Protein AF-A0A9D7W4G8-F1 (afdb_monomer)

Mean predicted aligned error: 14.19 Å

Radius of gyration: 20.2 Å; Cα contacts (8 Å, |Δi|>4): 17; chains: 1; bounding box: 48×46×24 Å

Structure (mmCIF, N/CA/C/O backbone):
data_AF-A0A9D7W4G8-F1
#
_entry.id   AF-A0A9D7W4G8-F1
#
loop_
_atom_site.group_PDB
_atom_site.id
_atom_site.type_symbol
_atom_site.label_atom_id
_atom_site.label_alt_id
_atom_site.label_comp_id
_atom_site.label_asym_id
_atom_site.label_entity_id
_atom_site.label_seq_id
_atom_site.pdbx_PDB_ins_code
_atom_site.Cartn_x
_atom_site.Cartn_y
_atom_site.Cartn_z
_atom_site.occupancy
_atom_site.B_iso_or_equiv
_atom_site.auth_seq_id
_atom_site.auth_comp_id
_atom_site.auth_asym_id
_atom_site.auth_atom_id
_atom_site.pdbx_PDB_model_num
ATOM 1 N N . MET A 1 1 ? 33.666 -44.152 2.113 1.00 52.03 1 MET A N 1
ATOM 2 C CA . MET A 1 1 ? 32.737 -43.111 1.638 1.00 52.03 1 MET A CA 1
ATOM 3 C C . MET A 1 1 ? 33.528 -42.207 0.714 1.00 52.03 1 MET A C 1
ATOM 5 O O . MET A 1 1 ? 34.582 -41.744 1.127 1.00 52.03 1 MET A O 1
ATOM 9 N N . ASP A 1 2 ? 33.097 -42.095 -0.536 1.00 53.47 2 ASP A N 1
ATOM 10 C CA . ASP A 1 2 ? 33.797 -41.395 -1.620 1.00 53.47 2 ASP A CA 1
ATOM 11 C C . ASP A 1 2 ? 33.906 -39.874 -1.344 1.00 53.47 2 ASP A C 1
ATOM 13 O O . ASP A 1 2 ? 32.881 -39.260 -1.034 1.00 53.47 2 ASP A O 1
ATOM 17 N N . PRO A 1 3 ? 35.103 -39.252 -1.385 1.00 62.31 3 PRO A N 1
ATOM 18 C CA . PRO A 1 3 ? 35.251 -37.800 -1.356 1.00 62.31 3 PRO A CA 1
ATOM 19 C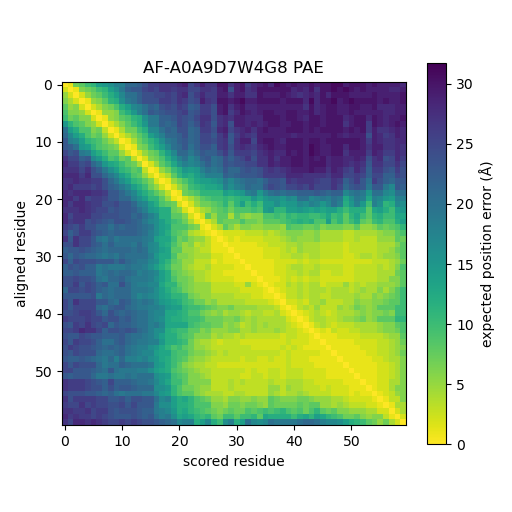 C . PRO A 1 3 ? 34.925 -37.220 -2.740 1.00 62.31 3 PRO A C 1
ATOM 21 O O . PRO A 1 3 ? 35.729 -37.315 -3.666 1.00 62.31 3 PRO A O 1
ATOM 24 N N . GLY A 1 4 ? 33.744 -36.611 -2.864 1.00 60.28 4 GLY A N 1
ATOM 25 C CA . GLY A 1 4 ? 33.294 -35.971 -4.101 1.00 60.28 4 GLY A CA 1
ATOM 26 C C . GLY A 1 4 ? 34.172 -34.778 -4.530 1.00 60.28 4 GLY A C 1
ATOM 27 O O . GLY A 1 4 ? 34.733 -34.086 -3.674 1.00 60.28 4 GLY A O 1
ATOM 28 N N . PRO A 1 5 ? 34.296 -34.518 -5.846 1.00 68.62 5 PRO A N 1
ATOM 29 C CA . PRO A 1 5 ? 35.084 -33.421 -6.390 1.00 68.62 5 PRO A CA 1
ATOM 30 C C . PRO A 1 5 ? 34.348 -32.085 -6.242 1.00 68.62 5 PRO A C 1
ATOM 32 O O . PRO A 1 5 ? 33.122 -32.017 -6.285 1.00 68.62 5 PRO A O 1
ATOM 35 N N . GLY A 1 6 ? 35.131 -31.026 -6.046 1.00 61.81 6 GLY A N 1
ATOM 36 C CA . GLY A 1 6 ? 34.643 -29.691 -5.740 1.00 61.81 6 GLY A CA 1
ATOM 37 C C . GLY A 1 6 ? 33.953 -28.964 -6.890 1.00 61.81 6 GLY A C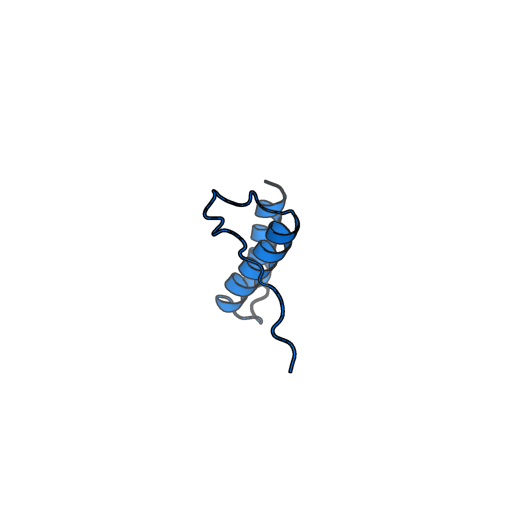 1
ATOM 38 O O . GLY A 1 6 ? 34.204 -29.207 -8.068 1.00 61.81 6 GLY A O 1
ATOM 39 N N . ASN A 1 7 ? 33.177 -27.965 -6.493 1.00 66.31 7 ASN A N 1
ATOM 40 C CA . ASN A 1 7 ? 32.750 -26.861 -7.333 1.00 66.31 7 ASN A CA 1
ATOM 41 C C . ASN A 1 7 ? 33.061 -25.565 -6.577 1.00 66.31 7 ASN A C 1
ATOM 43 O O . ASN A 1 7 ? 32.401 -25.187 -5.612 1.00 66.31 7 ASN A O 1
ATOM 47 N N . ASN A 1 8 ? 34.152 -24.929 -6.995 1.00 67.56 8 ASN A N 1
ATOM 48 C CA . ASN A 1 8 ? 34.469 -23.543 -6.698 1.00 67.56 8 ASN A CA 1
ATOM 49 C C . ASN A 1 8 ? 33.703 -22.707 -7.724 1.00 67.56 8 ASN A C 1
ATOM 51 O O . ASN A 1 8 ? 34.159 -22.548 -8.852 1.00 67.56 8 ASN A O 1
ATOM 55 N N . GLU A 1 9 ? 32.535 -22.200 -7.340 1.00 60.66 9 GLU A N 1
ATOM 56 C CA . GLU A 1 9 ? 31.852 -21.175 -8.127 1.00 60.66 9 GLU A CA 1
ATOM 57 C C . GLU A 1 9 ? 32.193 -19.789 -7.561 1.00 60.66 9 GLU A C 1
ATOM 59 O O . GLU A 1 9 ? 32.246 -19.609 -6.338 1.00 60.66 9 GLU A O 1
ATOM 64 N N . PRO A 1 10 ? 32.529 -18.823 -8.431 1.00 60.03 10 PRO A N 1
ATOM 65 C CA . PRO A 1 10 ? 33.057 -17.535 -8.025 1.00 60.03 10 PRO A CA 1
ATOM 66 C C . PRO A 1 10 ? 31.969 -16.681 -7.375 1.00 60.03 10 PRO A C 1
ATOM 68 O O . PRO A 1 10 ? 30.827 -16.634 -7.826 1.00 60.03 10 PRO A O 1
ATOM 71 N N . VAL A 1 11 ? 32.374 -15.938 -6.344 1.00 64.81 11 VAL A N 1
ATOM 72 C CA . VAL A 1 11 ? 31.689 -14.734 -5.867 1.00 64.81 11 VAL A CA 1
ATOM 73 C C . VAL A 1 11 ? 31.394 -13.830 -7.068 1.00 64.81 11 VAL A C 1
ATOM 75 O O . VAL A 1 11 ? 32.284 -13.191 -7.626 1.00 64.81 11 VAL A O 1
ATOM 78 N N . GLY A 1 12 ? 30.127 -13.806 -7.472 1.00 53.25 12 GLY A N 1
ATOM 79 C CA . GLY A 1 12 ? 29.566 -12.872 -8.437 1.00 53.25 12 GLY A CA 1
ATOM 80 C C . GLY A 1 12 ? 28.990 -11.661 -7.717 1.00 53.25 12 GLY A C 1
ATOM 81 O O . GLY A 1 12 ? 27.782 -11.469 -7.690 1.00 53.25 12 GLY A O 1
ATOM 82 N N . GLY A 1 13 ? 29.853 -10.844 -7.111 1.00 64.38 13 GLY A N 1
ATOM 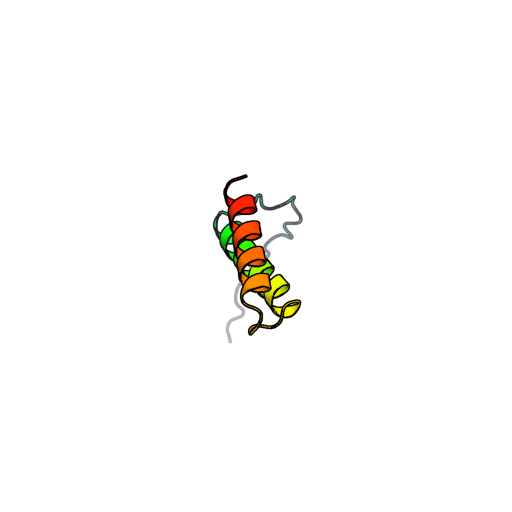83 C CA . GLY A 1 13 ? 29.515 -9.446 -6.876 1.00 64.38 13 GLY A CA 1
ATOM 84 C C . GLY A 1 13 ? 29.525 -8.743 -8.228 1.00 64.38 13 GLY A C 1
ATOM 85 O O . GLY A 1 13 ? 30.592 -8.449 -8.760 1.00 64.38 13 GLY A O 1
ATOM 86 N N . SER A 1 14 ? 28.361 -8.542 -8.834 1.00 51.28 14 SER A N 1
ATOM 87 C CA . SER A 1 14 ? 28.207 -7.756 -10.058 1.00 51.28 14 SER A CA 1
ATOM 88 C C . SER A 1 14 ? 26.794 -7.191 -10.106 1.00 51.28 14 SER A C 1
ATOM 90 O O . SER A 1 14 ? 25.829 -7.937 -10.188 1.00 51.28 14 SER A O 1
ATOM 92 N N . SER A 1 15 ? 26.731 -5.866 -9.977 1.00 54.66 15 SER A N 1
ATOM 93 C CA . SER A 1 15 ? 25.764 -4.943 -10.572 1.00 54.66 15 SER A CA 1
ATOM 94 C C . SER A 1 15 ? 24.367 -5.495 -10.869 1.00 54.66 15 SER A C 1
ATOM 96 O O . SER A 1 15 ? 24.202 -6.214 -11.845 1.00 54.66 15 SER A O 1
ATOM 98 N N . ALA A 1 16 ? 23.399 -5.074 -10.045 1.00 58.47 16 ALA A N 1
ATOM 99 C CA . ALA A 1 16 ? 21.956 -5.024 -10.300 1.00 58.47 16 ALA A CA 1
ATOM 100 C C . ALA A 1 16 ? 21.426 -6.009 -11.367 1.00 58.47 16 ALA A C 1
ATOM 102 O O . ALA A 1 16 ? 21.556 -5.722 -12.563 1.00 58.47 16 ALA A O 1
ATOM 103 N N . PRO A 1 17 ? 20.759 -7.115 -10.980 1.00 52.47 17 PRO A N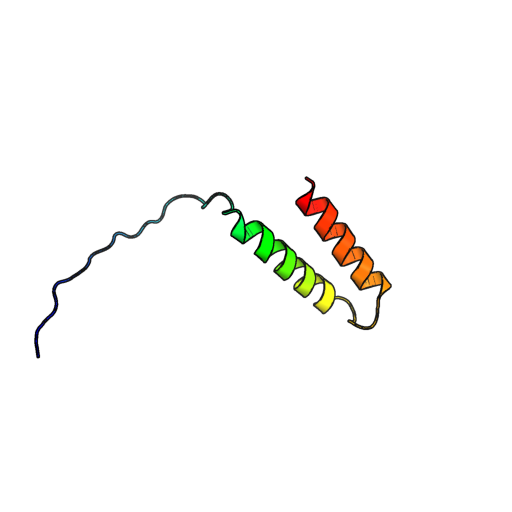 1
ATOM 104 C CA . PRO A 1 17 ? 19.833 -7.742 -11.910 1.00 52.47 17 PRO A CA 1
ATOM 105 C C . PRO A 1 17 ? 18.808 -6.665 -12.293 1.00 52.47 17 PRO A C 1
ATOM 107 O O . PRO A 1 17 ? 18.127 -6.111 -11.434 1.00 52.47 17 PRO A O 1
ATOM 110 N N . GLY A 1 18 ? 18.772 -6.271 -13.569 1.00 61.03 18 GLY A N 1
ATOM 111 C CA . GLY A 1 18 ? 17.611 -5.542 -14.078 1.00 61.03 18 GLY A CA 1
ATOM 112 C C . GLY A 1 18 ? 16.381 -6.417 -13.834 1.00 61.03 18 GLY A C 1
ATOM 113 O O . GLY A 1 18 ? 16.528 -7.636 -13.979 1.00 61.03 18 GLY A O 1
ATOM 114 N N . PRO A 1 19 ? 15.229 -5.834 -13.447 1.00 55.56 19 PRO A N 1
ATOM 115 C CA . PRO A 1 19 ? 14.112 -6.586 -12.904 1.00 55.56 19 PRO A CA 1
ATOM 116 C C . PRO A 1 19 ? 13.754 -7.708 -13.868 1.00 55.56 19 PRO A C 1
ATOM 118 O O . PRO A 1 19 ? 13.314 -7.474 -14.999 1.00 55.56 19 PRO A O 1
ATOM 121 N N . ALA A 1 20 ? 14.009 -8.948 -13.457 1.00 55.59 20 ALA A N 1
ATOM 122 C CA . ALA A 1 20 ? 13.469 -10.089 -14.164 1.00 55.59 20 ALA A CA 1
ATOM 123 C C . ALA A 1 20 ? 11.942 -9.901 -14.172 1.00 55.59 20 ALA A C 1
ATOM 125 O O . ALA A 1 20 ? 11.389 -9.449 -13.174 1.00 55.59 20 ALA A O 1
ATOM 126 N N . PRO A 1 21 ? 11.210 -10.253 -15.239 1.00 57.31 21 PRO A N 1
ATOM 127 C CA . PRO A 1 21 ? 9.762 -10.020 -15.305 1.00 57.31 21 PRO A CA 1
ATOM 128 C C . PRO A 1 21 ? 8.984 -10.683 -14.152 1.00 57.31 21 PRO A C 1
ATOM 130 O O . PRO A 1 21 ? 7.866 -10.284 -13.850 1.00 57.31 21 PRO A O 1
ATOM 133 N N . HIS A 1 22 ? 9.587 -11.672 -13.480 1.00 55.28 22 HIS A N 1
ATOM 134 C CA . HIS A 1 22 ? 9.041 -12.278 -12.267 1.00 55.28 22 HIS A CA 1
ATOM 135 C C . HIS A 1 22 ? 9.161 -11.379 -11.019 1.00 55.28 22 HIS A C 1
ATOM 137 O O . HIS A 1 22 ? 8.326 -11.483 -10.127 1.00 55.28 22 HIS A O 1
ATOM 143 N N . GLU A 1 23 ? 10.162 -10.498 -10.955 1.00 59.78 23 GLU A N 1
ATOM 144 C CA . GLU A 1 23 ? 10.363 -9.566 -9.841 1.00 59.78 23 GLU A CA 1
ATOM 145 C C . GLU A 1 23 ? 9.254 -8.514 -9.832 1.00 59.78 23 GLU A C 1
ATOM 147 O O . GLU A 1 23 ? 8.681 -8.284 -8.780 1.00 59.78 23 GLU A O 1
ATOM 152 N N . GLN A 1 24 ? 8.826 -8.011 -10.998 1.00 63.38 24 GLN A N 1
ATOM 153 C CA . GLN A 1 24 ? 7.696 -7.070 -11.096 1.00 63.38 24 GLN A CA 1
ATOM 154 C C . GLN A 1 24 ? 6.392 -7.667 -10.538 1.00 63.38 24 GLN A C 1
ATOM 156 O O . GLN A 1 24 ? 5.686 -7.030 -9.761 1.00 63.38 24 GLN A O 1
ATOM 161 N N . THR A 1 25 ? 6.093 -8.931 -10.868 1.00 70.44 25 THR A N 1
ATOM 162 C CA . THR A 1 25 ? 4.882 -9.601 -10.362 1.00 70.44 25 THR A CA 1
ATOM 163 C C . THR A 1 25 ? 4.929 -9.892 -8.863 1.00 70.44 25 THR A C 1
ATOM 165 O O . THR A 1 25 ? 3.882 -9.954 -8.223 1.00 70.44 25 THR A O 1
ATOM 168 N N . TRP A 1 26 ? 6.123 -10.093 -8.299 1.00 82.94 26 TRP A N 1
ATOM 169 C CA . TRP A 1 26 ? 6.288 -10.332 -6.865 1.00 82.94 26 TRP A CA 1
ATOM 170 C C . TRP A 1 26 ? 6.303 -9.031 -6.061 1.00 82.94 26 TRP A C 1
ATOM 172 O O . TRP A 1 26 ? 5.689 -8.990 -4.999 1.00 82.94 26 TRP A O 1
ATOM 182 N N . ASP A 1 27 ? 6.912 -7.973 -6.594 1.00 81.94 27 ASP A N 1
ATOM 183 C CA . ASP A 1 27 ? 7.007 -6.654 -5.960 1.00 81.94 27 ASP A CA 1
ATOM 184 C C . ASP A 1 27 ? 5.629 -5.987 -5.832 1.00 81.94 27 ASP A C 1
ATOM 186 O O . ASP A 1 27 ? 5.274 -5.456 -4.778 1.00 81.94 27 ASP A O 1
ATOM 190 N N . ALA A 1 28 ? 4.781 -6.139 -6.856 1.00 85.94 28 ALA A N 1
ATOM 191 C CA . ALA A 1 28 ? 3.385 -5.721 -6.800 1.00 85.94 28 ALA A CA 1
ATOM 192 C C . ALA A 1 28 ? 2.650 -6.402 -5.629 1.00 85.94 28 ALA A C 1
ATOM 194 O O . ALA A 1 28 ? 2.044 -5.744 -4.783 1.00 85.94 28 ALA A O 1
ATOM 195 N N . VAL A 1 29 ? 2.746 -7.731 -5.525 1.00 88.50 29 VAL A N 1
ATOM 196 C CA . VAL A 1 29 ? 2.087 -8.498 -4.457 1.00 88.50 29 VAL A CA 1
ATOM 197 C C . VAL A 1 29 ? 2.630 -8.116 -3.078 1.00 88.50 29 VAL A C 1
ATOM 199 O O . VAL A 1 29 ? 1.846 -7.948 -2.143 1.00 88.50 29 VAL A O 1
ATOM 202 N N . GLU A 1 30 ? 3.942 -7.944 -2.943 1.00 87.88 30 GLU A N 1
ATOM 203 C CA . GLU A 1 30 ? 4.580 -7.516 -1.698 1.00 87.88 30 GLU A CA 1
ATOM 204 C C . GLU A 1 30 ? 4.103 -6.123 -1.269 1.00 87.88 30 GLU A C 1
ATOM 206 O O . GLU A 1 30 ? 3.666 -5.946 -0.130 1.00 87.88 30 GLU A O 1
ATOM 211 N N . THR A 1 31 ? 4.050 -5.172 -2.201 1.00 87.19 31 THR A N 1
ATOM 212 C CA . THR A 1 31 ? 3.505 -3.828 -1.974 1.00 87.19 31 THR A CA 1
ATOM 213 C C . THR A 1 31 ? 2.022 -3.866 -1.586 1.00 87.19 31 THR A C 1
ATOM 215 O O . THR A 1 31 ? 1.608 -3.175 -0.653 1.00 87.19 31 THR A O 1
ATOM 218 N N . TYR A 1 32 ? 1.214 -4.718 -2.224 1.00 88.44 32 TYR A N 1
ATOM 219 C CA . TYR A 1 32 ? -0.201 -4.892 -1.883 1.00 88.44 32 TYR A CA 1
ATOM 220 C C . TYR A 1 32 ? -0.379 -5.442 -0.463 1.00 88.44 32 TYR A C 1
ATOM 222 O O . TYR A 1 32 ? -1.170 -4.905 0.313 1.00 88.44 32 TYR A O 1
ATOM 230 N N . PHE A 1 33 ? 0.393 -6.464 -0.079 1.00 88.00 33 PHE A N 1
ATOM 231 C CA . PHE A 1 33 ? 0.370 -6.997 1.285 1.00 88.00 33 PHE A CA 1
ATOM 232 C C . PHE A 1 33 ? 0.857 -5.970 2.310 1.00 88.00 33 PHE A C 1
ATOM 234 O O . PHE A 1 33 ? 0.233 -5.830 3.362 1.00 88.00 33 PHE A O 1
ATOM 241 N N . GLN A 1 34 ? 1.908 -5.208 2.004 1.00 88.94 34 GLN A N 1
ATOM 242 C CA . GLN A 1 34 ? 2.393 -4.116 2.849 1.00 88.94 34 GLN A CA 1
ATOM 243 C C . GLN A 1 34 ? 1.290 -3.065 3.066 1.00 88.94 34 GLN A C 1
ATOM 245 O O . GLN A 1 34 ? 1.014 -2.703 4.211 1.00 88.94 34 GLN A O 1
ATOM 250 N N . CYS A 1 35 ? 0.603 -2.649 2.000 1.00 90.88 35 CYS A N 1
ATOM 251 C CA . CYS A 1 35 ? -0.481 -1.666 2.042 1.00 90.88 35 CYS A CA 1
ATOM 252 C C . CYS A 1 35 ? -1.697 -2.178 2.833 1.00 90.88 35 CYS A C 1
ATOM 254 O O . CYS A 1 35 ? -2.200 -1.499 3.730 1.00 90.88 35 CYS A O 1
ATOM 256 N N . ILE A 1 36 ? -2.104 -3.431 2.609 1.00 8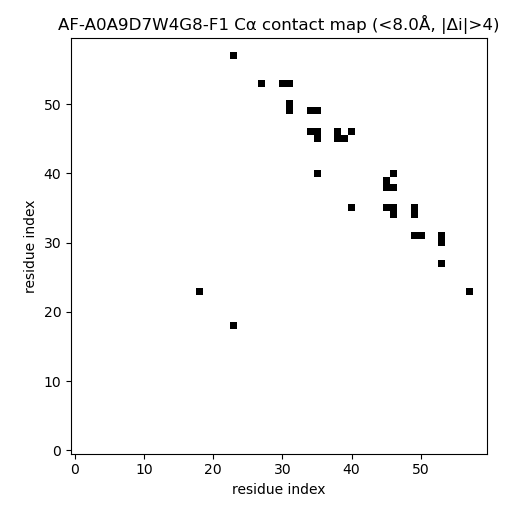8.50 36 ILE A N 1
ATOM 257 C CA . ILE A 1 36 ? -3.174 -4.066 3.383 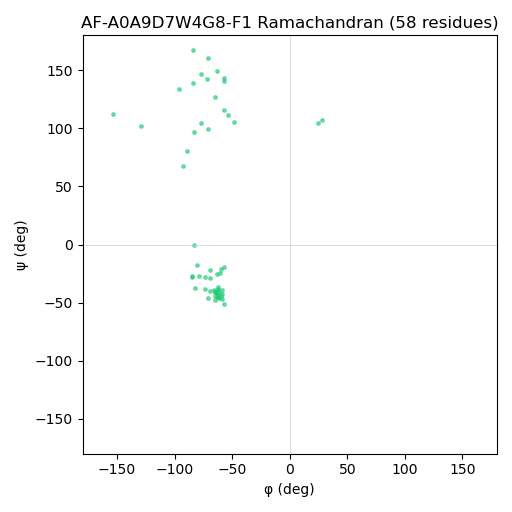1.00 88.50 36 ILE A CA 1
ATOM 258 C C . ILE A 1 36 ? -2.810 -4.185 4.859 1.00 88.50 36 ILE A C 1
ATOM 260 O O . ILE A 1 36 ? -3.690 -4.014 5.686 1.00 88.50 36 ILE A O 1
ATOM 264 N N . THR A 1 37 ? -1.557 -4.479 5.223 1.00 86.88 37 THR A N 1
ATOM 265 C CA . THR A 1 37 ? -1.169 -4.567 6.646 1.00 86.88 37 THR A CA 1
ATOM 266 C C . THR A 1 37 ? -1.184 -3.219 7.362 1.00 86.88 37 THR A C 1
ATOM 268 O O . THR A 1 37 ? -1.297 -3.181 8.587 1.00 86.88 37 THR A O 1
ATOM 271 N N . THR A 1 38 ? -1.080 -2.118 6.616 1.00 88.31 38 THR A N 1
ATOM 272 C CA . THR A 1 38 ? -1.287 -0.761 7.134 1.00 88.31 38 THR A CA 1
ATOM 273 C C . THR A 1 38 ? -2.758 -0.341 7.142 1.00 88.31 38 THR A C 1
ATOM 275 O O . THR A 1 38 ? -3.152 0.458 7.990 1.00 88.31 38 THR A O 1
ATOM 278 N N . CYS A 1 39 ? -3.570 -0.905 6.249 1.00 86.25 39 CYS A N 1
ATOM 279 C CA . CYS A 1 39 ? -5.026 -0.794 6.251 1.00 86.25 39 CYS A CA 1
ATOM 280 C C . CYS A 1 39 ? -5.662 -1.837 7.198 1.00 86.25 39 CYS A C 1
ATOM 282 O O . CYS A 1 39 ? -5.027 -2.783 7.653 1.00 86.25 39 CYS A O 1
ATOM 284 N N . SER A 1 40 ? -6.950 -1.704 7.518 1.00 83.06 40 SER A N 1
ATOM 285 C CA . SER A 1 40 ? -7.714 -2.870 7.987 1.00 83.06 40 SER A CA 1
ATOM 286 C C . SER A 1 40 ? -8.210 -3.648 6.776 1.00 83.06 40 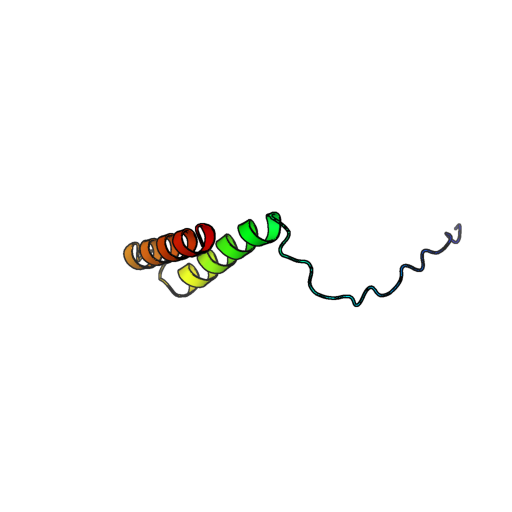SER A C 1
ATOM 288 O O . SER A 1 40 ? -8.698 -3.044 5.829 1.00 83.06 40 SER A O 1
ATOM 290 N N . LEU A 1 41 ? -8.148 -4.983 6.823 1.00 84.81 41 LEU A N 1
ATOM 291 C CA . LEU A 1 41 ? -8.706 -5.842 5.766 1.00 84.81 41 LEU A CA 1
ATOM 292 C C . LEU A 1 41 ? -10.224 -5.648 5.560 1.00 84.81 41 LEU A C 1
ATOM 294 O O . LEU A 1 41 ? -10.753 -5.985 4.506 1.00 84.81 41 LEU A O 1
ATOM 298 N N . ASP A 1 42 ? -10.907 -5.113 6.574 1.00 88.50 42 ASP A N 1
ATOM 299 C CA . ASP A 1 42 ? -12.324 -4.731 6.541 1.00 88.50 42 ASP A CA 1
ATOM 300 C C . ASP A 1 42 ? -12.570 -3.363 5.879 1.00 88.50 42 ASP A C 1
ATOM 302 O O . ASP A 1 42 ? -13.698 -3.052 5.494 1.00 88.50 42 ASP A O 1
ATOM 306 N N . ASP A 1 43 ? -11.533 -2.535 5.737 1.00 89.88 43 ASP A N 1
ATOM 307 C CA . ASP A 1 43 ? -11.640 -1.190 5.181 1.00 89.88 43 ASP A CA 1
ATOM 308 C C . ASP A 1 43 ? -11.467 -1.241 3.658 1.00 89.88 43 ASP A C 1
ATOM 310 O O . ASP A 1 43 ? -10.386 -1.042 3.099 1.00 89.88 43 ASP A O 1
ATOM 314 N N . GLY A 1 44 ? -12.560 -1.604 2.982 1.00 86.81 44 GLY A N 1
ATOM 315 C CA . GLY A 1 44 ? -12.579 -1.831 1.537 1.00 86.81 44 GLY A CA 1
ATOM 316 C C . GLY A 1 44 ? -12.189 -0.606 0.704 1.00 86.81 44 GLY A C 1
ATOM 317 O O . GLY A 1 44 ? -11.701 -0.773 -0.412 1.00 86.81 44 GLY A O 1
ATOM 318 N N . GLU A 1 45 ? -12.349 0.609 1.236 1.00 92.25 45 GLU A N 1
ATOM 319 C CA . GLU A 1 45 ? -11.908 1.836 0.562 1.00 92.25 45 GLU A CA 1
ATOM 320 C C . GLU A 1 45 ? -10.377 1.930 0.552 1.00 92.25 45 GLU A C 1
ATOM 322 O O . GLU A 1 45 ? -9.783 2.088 -0.513 1.00 92.25 45 GLU A O 1
ATOM 327 N N . CYS A 1 46 ? -9.740 1.663 1.698 1.00 91.50 46 CYS A N 1
ATOM 328 C CA . CYS A 1 46 ? -8.282 1.589 1.835 1.00 91.50 46 CYS A CA 1
ATOM 329 C C . CYS A 1 46 ? -7.674 0.517 0.908 1.00 91.50 46 CYS A C 1
ATOM 331 O O . CYS A 1 46 ? -6.687 0.763 0.219 1.00 91.50 46 CYS A O 1
ATOM 333 N N . ILE A 1 47 ? -8.302 -0.665 0.816 1.00 90.94 47 ILE A N 1
ATOM 334 C CA . ILE A 1 47 ? -7.849 -1.732 -0.095 1.00 90.94 47 ILE A CA 1
ATOM 335 C C . ILE A 1 47 ? -7.976 -1.320 -1.564 1.00 90.94 47 ILE A C 1
ATOM 337 O O . ILE A 1 47 ? -7.090 -1.629 -2.360 1.00 90.94 47 ILE A O 1
ATOM 341 N N . THR A 1 48 ? -9.061 -0.642 -1.940 1.00 90.62 48 THR A N 1
ATOM 342 C CA . THR A 1 48 ? -9.282 -0.220 -3.332 1.00 90.62 48 THR A CA 1
ATOM 343 C C . THR A 1 48 ? -8.186 0.748 -3.777 1.00 90.62 48 THR A C 1
ATOM 345 O O . THR A 1 48 ? -7.596 0.553 -4.838 1.00 90.62 48 THR A O 1
ATOM 348 N N . GLU A 1 49 ? -7.826 1.703 -2.919 1.00 90.50 49 GLU A N 1
ATOM 349 C CA . GLU A 1 49 ? -6.735 2.654 -3.160 1.00 90.50 49 GLU A CA 1
ATOM 350 C C . GLU A 1 49 ? -5.368 1.954 -3.291 1.00 90.50 49 GLU A C 1
ATOM 352 O O . GLU A 1 49 ? -4.547 2.340 -4.126 1.00 90.50 49 GLU A O 1
ATOM 357 N N . CYS A 1 50 ? -5.120 0.889 -2.514 1.00 91.88 50 CYS A N 1
ATOM 358 C CA . CYS A 1 50 ? -3.908 0.070 -2.641 1.00 91.88 50 CYS A CA 1
ATOM 359 C C . CYS A 1 50 ? -3.813 -0.629 -4.010 1.00 91.88 50 CYS A C 1
ATOM 361 O O . CYS A 1 50 ? -2.726 -0.744 -4.573 1.00 91.88 50 CYS A O 1
ATOM 363 N N . VAL A 1 51 ? -4.934 -1.122 -4.549 1.00 89.88 51 VAL A N 1
ATOM 364 C CA . VAL A 1 51 ? -4.964 -1.810 -5.853 1.00 89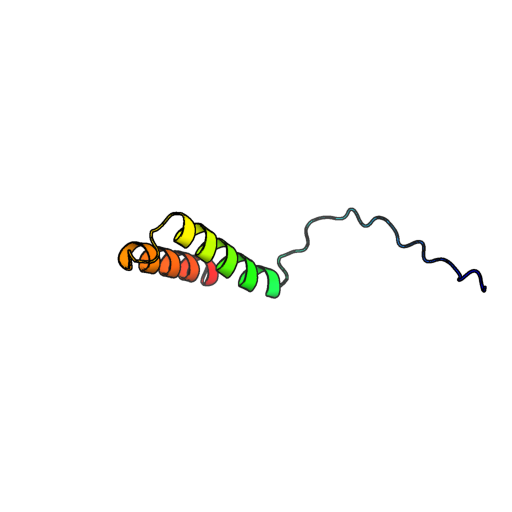.88 51 VAL A CA 1
ATOM 365 C C . VAL A 1 51 ? -4.809 -0.820 -7.007 1.00 89.88 51 VAL A C 1
ATOM 367 O O . VAL A 1 51 ? -4.129 -1.131 -7.984 1.00 89.88 51 VAL A O 1
ATOM 370 N N . GLU A 1 52 ? -5.415 0.364 -6.905 1.00 90.50 52 GLU A N 1
ATOM 371 C CA . GLU A 1 52 ? -5.270 1.424 -7.910 1.00 90.50 52 GLU A CA 1
ATOM 372 C C . GLU A 1 52 ? -3.814 1.893 -8.020 1.00 90.50 52 GLU A C 1
ATOM 374 O O . GLU A 1 52 ? -3.271 1.923 -9.123 1.00 90.50 52 GLU A O 1
ATOM 379 N N . GLN A 1 53 ? -3.139 2.109 -6.887 1.00 86.12 53 GLN A N 1
ATOM 380 C CA . GLN A 1 53 ? -1.708 2.440 -6.856 1.00 86.12 53 GLN A CA 1
ATOM 381 C C . GLN A 1 53 ? -0.828 1.366 -7.508 1.00 86.12 53 GLN A C 1
ATOM 383 O O . GLN A 1 53 ? 0.126 1.693 -8.211 1.00 86.12 53 GLN A O 1
ATOM 388 N N . LEU A 1 54 ? -1.147 0.086 -7.299 1.00 86.69 54 LEU A N 1
ATOM 389 C CA . LEU A 1 54 ? -0.440 -1.024 -7.938 1.00 86.69 54 LEU A CA 1
ATOM 390 C C . LEU A 1 54 ? -0.614 -1.025 -9.463 1.00 86.69 54 LEU A C 1
ATOM 392 O O . LEU A 1 54 ? 0.335 -1.313 -10.185 1.00 86.69 54 LEU A O 1
ATOM 396 N N . ARG A 1 55 ? -1.825 -0.727 -9.951 1.00 85.31 55 ARG A N 1
ATOM 397 C CA . ARG A 1 55 ? -2.106 -0.651 -11.392 1.00 85.31 55 ARG A CA 1
ATOM 398 C C . ARG A 1 55 ? -1.339 0.483 -12.051 1.00 85.31 55 ARG A C 1
ATOM 400 O O . ARG A 1 55 ? -0.689 0.253 -13.062 1.00 85.31 55 ARG A O 1
ATOM 407 N N . ASP A 1 56 ? -1.374 1.673 -11.458 1.00 80.50 56 ASP A N 1
ATOM 408 C CA . ASP A 1 56 ? -0.658 2.833 -11.995 1.00 80.50 56 ASP A CA 1
ATOM 409 C C . ASP A 1 56 ? 0.869 2.626 -12.004 1.00 80.50 56 ASP A C 1
ATOM 411 O O . ASP A 1 56 ? 1.561 3.223 -12.825 1.00 80.50 56 ASP A O 1
ATOM 415 N N . ALA A 1 57 ? 1.400 1.770 -11.122 1.00 73.56 57 ALA A N 1
ATOM 416 C CA . ALA A 1 57 ? 2.815 1.398 -11.091 1.00 73.56 57 ALA A CA 1
ATOM 417 C C . ALA A 1 57 ? 3.213 0.348 -12.150 1.00 73.56 57 ALA A C 1
ATOM 419 O O . ALA A 1 57 ? 4.372 0.322 -12.557 1.00 73.56 57 ALA A O 1
ATOM 420 N N . ASP A 1 58 ? 2.282 -0.504 -12.591 1.00 69.19 58 ASP A N 1
ATOM 421 C CA . ASP A 1 58 ? 2.516 -1.533 -13.622 1.00 69.19 58 ASP A CA 1
ATOM 422 C C . ASP A 1 58 ? 2.358 -0.965 -15.050 1.00 69.19 58 ASP A C 1
ATOM 424 O O . ASP A 1 58 ? 3.012 -1.422 -15.986 1.00 69.19 58 ASP A O 1
ATOM 428 N N . ASP A 1 59 ? 1.524 0.071 -15.210 1.00 63.47 59 ASP A N 1
ATOM 429 C CA . ASP A 1 59 ? 1.274 0.788 -16.472 1.00 63.47 59 ASP A CA 1
ATOM 430 C C . ASP A 1 59 ? 2.327 1.895 -16.791 1.00 63.47 59 ASP A C 1
ATOM 432 O O . ASP A 1 59 ? 2.212 2.560 -17.829 1.00 63.47 59 ASP A O 1
ATOM 436 N N . ALA A 1 60 ? 3.338 2.112 -15.930 1.00 52.97 60 ALA A N 1
ATOM 437 C CA . ALA A 1 60 ? 4.329 3.208 -16.007 1.00 52.97 60 ALA A CA 1
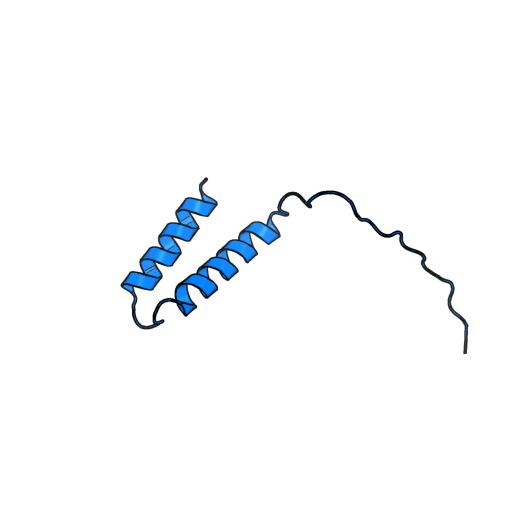ATOM 438 C C . ALA A 1 60 ? 5.688 2.848 -16.645 1.00 52.97 60 ALA A C 1
ATOM 440 O O . ALA A 1 60 ? 6.205 1.729 -16.432 1.00 52.97 60 ALA A O 1
#

Foldseek 3Di:
DDDDDDDDDDPPPDDDDDDDPVNLVVVLVVQLVVQCVVPPPPPVVSSVVSVVVSVVVVVD

pLDDT: mean 74.5, std 14.48, range [51.28, 92.25]

Nearest PDB structures (foldseek):
  8i9t-assembly1_CX  TM=4.163E-01  e=3.148E+00  Thermochaetoides thermophila DSM 1495

Sequence (60 aa):
MDPGPGNNEPVGGSSAPGPAPHEQTWDAVETYFQCITTCSLDDGECITECVEQLRDADDA

Solvent-accessible surface area (backbone atoms only — not comparable to full-atom values): 3944 Å² total; per-residue (Å²): 134,87,84,78,84,85,81,89,74,77,90,77,88,66,80,75,82,70,79,50,79,65,47,57,64,47,50,49,51,51,52,42,51,54,46,41,72,76,37,56,90,84,39,61,66,58,50,49,55,43,53,52,55,49,49,61,61,71,78,103

Secondary structure (DSSP, 8-state):
---PPP--------S-----HHHHHHHHHHHHHHHHHHS-TT-HHHHHHHHHHHHHHH--